Protein AF-T1BN64-F1 (afdb_monomer_lite)

Secondary structure (DSSP, 8-state):
-PPPPPP--TTPPP------GGG--S-SSTTHHHHHHHHHT--

Organism: NCBI:txid410659

Sequence (43 aa):
MPRQPRLDLAGVPQHIVQRGNDRQPCFFSDAGPHRYLGELREI

Radius of gyration: 13.51 Å; chains: 1; bounding box: 28×25×30 Å

Foldseek 3Di:
DDDDDDDDDPPDDDDDDDADDPRDDSDPDPCNVVVVVVVVVVD

pLDDT: mean 87.44, std 7.51, range [55.59, 95.69]

Structure (mmCIF, N/CA/C/O backbone):
data_AF-T1BN64-F1
#
_entry.id   AF-T1BN64-F1
#
loop_
_atom_site.group_PDB
_atom_site.id
_atom_site.type_symbol
_atom_site.label_atom_id
_atom_site.label_alt_id
_atom_site.label_comp_id
_atom_site.label_asym_id
_atom_site.label_entity_id
_atom_site.label_seq_id
_atom_site.pdbx_PDB_ins_code
_atom_site.Cartn_x
_atom_site.Cartn_y
_atom_site.Cartn_z
_atom_site.occupancy
_atom_site.B_iso_or_equiv
_atom_site.auth_seq_id
_atom_site.auth_comp_id
_atom_site.auth_asym_id
_atom_site.auth_atom_id
_atom_site.pdbx_PDB_model_num
ATOM 1 N N . MET A 1 1 ? 12.051 12.214 10.830 1.00 78.00 1 MET A N 1
ATOM 2 C CA . MET A 1 1 ? 10.870 12.639 11.613 1.00 78.00 1 MET A CA 1
ATOM 3 C C . MET A 1 1 ? 9.863 11.498 11.592 1.00 78.00 1 MET A C 1
ATOM 5 O O . MET A 1 1 ? 9.288 11.265 10.530 1.00 78.00 1 MET A 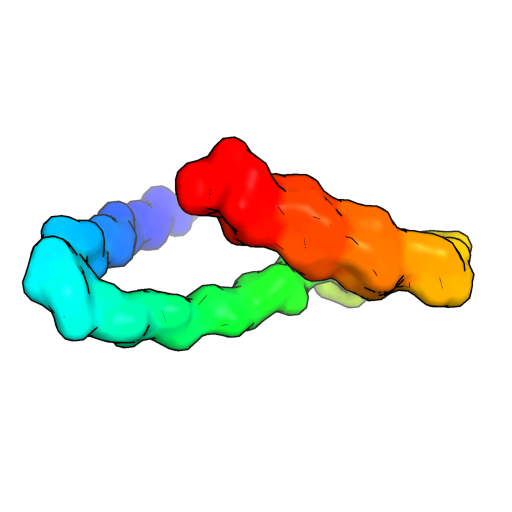O 1
ATOM 9 N N . PRO A 1 2 ? 9.720 10.718 12.676 1.00 84.62 2 PRO A N 1
ATOM 10 C CA . PRO A 1 2 ? 8.711 9.665 12.735 1.00 84.62 2 PRO A CA 1
ATOM 11 C C . PRO A 1 2 ? 7.320 10.288 12.586 1.00 84.62 2 PRO A C 1
ATOM 13 O O . PRO A 1 2 ? 7.039 11.341 1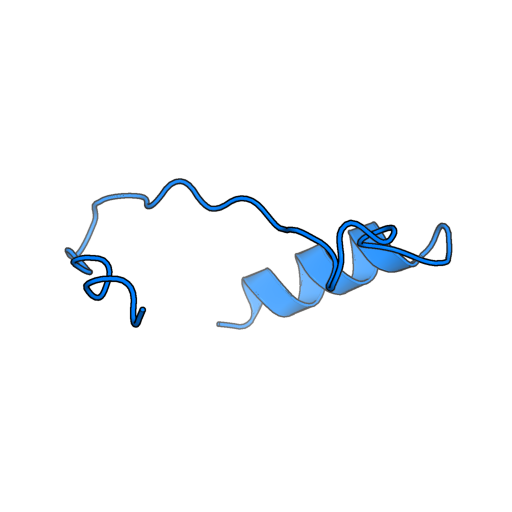3.156 1.00 84.62 2 PRO A O 1
ATOM 16 N N . ARG A 1 3 ? 6.463 9.667 11.773 1.00 85.12 3 ARG A N 1
ATOM 17 C CA . ARG A 1 3 ? 5.056 10.070 11.689 1.00 85.12 3 ARG A CA 1
ATOM 18 C C . ARG A 1 3 ? 4.315 9.489 12.888 1.00 85.12 3 ARG A C 1
ATOM 20 O O . ARG A 1 3 ? 4.614 8.370 13.298 1.00 85.12 3 ARG A O 1
ATOM 27 N N . GLN A 1 4 ? 3.348 10.233 13.416 1.00 91.19 4 GLN A N 1
ATOM 28 C CA . GLN A 1 4 ? 2.432 9.705 14.422 1.00 91.19 4 GLN A CA 1
ATOM 29 C C . GLN A 1 4 ? 1.712 8.460 13.858 1.00 91.19 4 GLN A C 1
ATOM 31 O O . GLN A 1 4 ? 1.310 8.493 12.687 1.00 91.19 4 GLN A O 1
ATOM 36 N N . PRO A 1 5 ? 1.577 7.367 14.635 1.00 88.56 5 PRO A N 1
ATOM 37 C CA . PRO A 1 5 ? 0.846 6.181 14.201 1.00 88.56 5 PRO A CA 1
ATOM 38 C C . PRO A 1 5 ? -0.589 6.527 13.800 1.00 88.56 5 PRO A C 1
ATOM 40 O O . PRO A 1 5 ? -1.209 7.420 14.383 1.00 88.56 5 PRO A O 1
ATOM 43 N N . ARG A 1 6 ? -1.122 5.817 12.803 1.00 89.12 6 ARG A N 1
ATOM 44 C CA . ARG A 1 6 ? -2.540 5.929 12.445 1.00 89.12 6 ARG A CA 1
ATOM 45 C C . ARG A 1 6 ? -3.381 5.294 13.550 1.00 89.12 6 ARG A C 1
ATOM 47 O O . ARG A 1 6 ? -2.994 4.265 14.094 1.00 89.12 6 ARG A O 1
ATOM 54 N N . LEU A 1 7 ? -4.510 5.920 13.870 1.00 90.44 7 LEU A N 1
ATOM 55 C CA . LEU A 1 7 ? -5.482 5.354 14.796 1.00 90.44 7 LEU A CA 1
ATOM 56 C C . LEU A 1 7 ? -6.226 4.216 14.094 1.00 90.44 7 LEU A C 1
ATOM 58 O O . LEU A 1 7 ? -6.797 4.435 13.027 1.00 90.44 7 LEU A O 1
ATOM 62 N N . ASP A 1 8 ? -6.215 3.032 14.698 1.00 89.50 8 ASP A N 1
ATOM 63 C CA . ASP A 1 8 ? -6.938 1.868 14.196 1.00 89.50 8 ASP A CA 1
ATOM 64 C C . ASP A 1 8 ? -8.239 1.682 14.985 1.00 89.50 8 ASP A C 1
ATOM 66 O O . ASP A 1 8 ? -8.218 1.355 16.173 1.00 89.50 8 ASP A O 1
ATOM 70 N N . LEU A 1 9 ? -9.371 1.991 14.348 1.00 91.19 9 LEU A N 1
ATOM 71 C CA . LEU A 1 9 ? -10.705 1.943 14.950 1.00 91.19 9 LEU A CA 1
ATOM 72 C C . LEU A 1 9 ? -11.526 0.826 14.309 1.00 91.19 9 LEU A C 1
ATOM 74 O O . LEU A 1 9 ? -11.700 0.794 13.090 1.00 91.19 9 LEU A O 1
ATOM 78 N N . ALA A 1 10 ? -12.102 -0.042 15.140 1.00 93.00 10 ALA A N 1
ATOM 79 C CA . ALA A 1 10 ? -12.948 -1.133 14.673 1.00 93.00 10 ALA A CA 1
ATOM 80 C C . ALA A 1 10 ? -14.133 -0.612 13.839 1.00 93.00 10 ALA A C 1
ATOM 82 O O . ALA A 1 10 ? -14.856 0.294 14.254 1.00 93.00 10 ALA A O 1
ATOM 83 N N . GLY A 1 11 ? -14.334 -1.202 12.658 1.00 91.56 11 GLY A N 1
ATOM 84 C CA . GLY A 1 11 ? -15.434 -0.857 11.751 1.00 91.56 11 GLY A CA 1
ATOM 85 C C . GLY A 1 11 ? -15.255 0.448 10.966 1.00 91.56 11 GLY A C 1
ATOM 86 O O . GLY A 1 11 ? -16.131 0.784 10.170 1.00 91.56 11 GLY A O 1
ATOM 87 N N . VAL A 1 12 ? -14.143 1.171 11.140 1.00 91.88 12 VAL A N 1
ATOM 88 C CA . VAL A 1 12 ? -13.862 2.407 10.396 1.00 91.88 12 VAL A CA 1
ATOM 89 C C . VAL A 1 12 ? -12.826 2.125 9.302 1.00 91.88 12 VAL A C 1
ATOM 91 O O . VAL A 1 12 ? -11.684 1.791 9.620 1.00 91.88 12 VAL A O 1
ATOM 94 N N . PRO A 1 13 ? -13.170 2.270 8.008 1.00 89.00 13 PRO A N 1
ATOM 95 C CA . PRO A 1 13 ? -12.216 2.027 6.934 1.00 89.00 13 PRO A CA 1
ATOM 96 C C . PRO A 1 13 ? -11.101 3.078 6.943 1.00 89.00 13 PRO A C 1
ATOM 98 O O . PRO A 1 13 ? -11.354 4.281 7.037 1.00 89.00 13 PRO A O 1
ATOM 101 N N . GLN A 1 14 ? -9.856 2.631 6.779 1.00 88.19 14 GLN A N 1
ATOM 102 C CA . GLN A 1 14 ? -8.710 3.521 6.617 1.00 88.19 14 GLN A CA 1
ATOM 103 C C . GLN A 1 14 ? -8.374 3.705 5.134 1.00 88.19 14 GLN A C 1
ATOM 105 O O . GLN A 1 14 ? -8.169 2.740 4.401 1.00 88.19 14 GLN A O 1
ATOM 110 N N . HIS A 1 15 ? -8.247 4.958 4.690 1.00 87.19 15 HIS A N 1
ATOM 111 C CA . HIS A 1 15 ? -7.733 5.246 3.353 1.00 87.19 15 HIS A CA 1
ATOM 112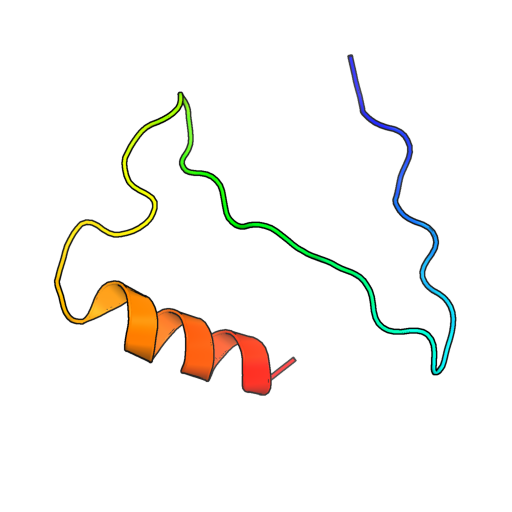 C C . HIS A 1 15 ? -6.202 5.091 3.330 1.00 87.19 15 HIS A C 1
ATOM 114 O O . HIS A 1 15 ? -5.461 5.851 3.974 1.00 87.19 15 HIS A O 1
ATOM 120 N N . ILE A 1 16 ? -5.735 4.102 2.568 1.00 84.56 16 ILE A N 1
ATOM 121 C CA . ILE A 1 16 ? -4.319 3.804 2.341 1.00 84.56 16 ILE A CA 1
ATOM 122 C C . ILE A 1 16 ? -3.917 4.136 0.902 1.00 84.56 16 ILE A C 1
ATOM 124 O O . ILE A 1 16 ? -4.700 3.978 -0.029 1.00 84.56 16 ILE A O 1
ATOM 128 N N . VAL A 1 17 ? -2.679 4.597 0.722 1.00 87.25 17 VAL A N 1
ATOM 129 C CA . VAL A 1 17 ? -2.080 4.846 -0.596 1.00 87.25 17 VAL A CA 1
ATOM 130 C C . VAL A 1 17 ? -0.700 4.208 -0.608 1.00 87.25 17 VAL A C 1
ATOM 132 O O . VAL A 1 17 ? 0.154 4.573 0.204 1.00 87.25 17 VAL A O 1
ATOM 135 N N . GLN A 1 18 ? -0.472 3.284 -1.540 1.00 87.56 18 GLN A N 1
ATOM 136 C CA . GLN A 1 18 ? 0.839 2.682 -1.757 1.00 87.56 18 GLN A CA 1
ATOM 137 C C . GLN A 1 18 ? 1.759 3.693 -2.448 1.00 87.56 18 GLN A C 1
ATOM 139 O O . GLN A 1 18 ? 1.389 4.300 -3.454 1.00 87.56 18 GLN A O 1
ATOM 144 N N . ARG A 1 19 ? 2.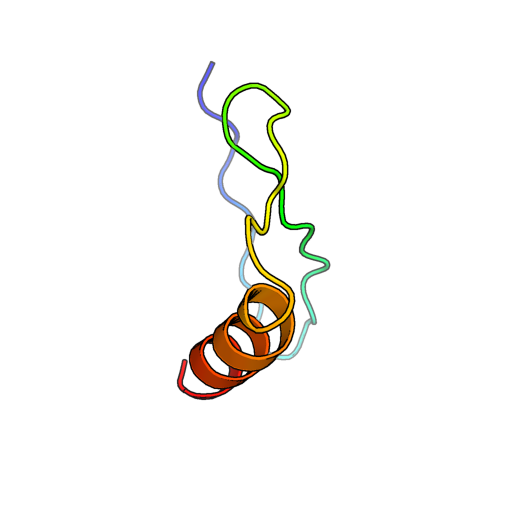972 3.872 -1.919 1.00 90.88 19 ARG A N 1
ATOM 145 C CA . ARG A 1 19 ? 4.023 4.687 -2.541 1.00 90.88 19 ARG A CA 1
ATOM 146 C C . ARG A 1 19 ? 5.303 3.878 -2.643 1.00 90.88 19 ARG A C 1
ATOM 148 O O . ARG A 1 19 ? 5.658 3.184 -1.694 1.00 90.88 19 ARG A O 1
ATOM 155 N N . GLY A 1 20 ? 5.986 3.980 -3.777 1.00 91.75 20 GLY A N 1
ATOM 156 C CA . GLY A 1 20 ? 7.297 3.372 -3.940 1.00 91.75 20 GLY A CA 1
ATOM 157 C C . GLY A 1 20 ? 8.345 4.107 -3.115 1.00 91.75 20 GLY A C 1
ATOM 158 O O . GLY A 1 20 ? 8.228 5.312 -2.843 1.00 91.75 20 GLY A O 1
ATOM 159 N N . ASN A 1 21 ? 9.369 3.365 -2.708 1.00 92.88 21 ASN A N 1
ATOM 160 C CA . ASN A 1 21 ? 10.516 3.945 -2.030 1.00 92.88 21 ASN A CA 1
ATOM 161 C C . ASN A 1 21 ? 11.200 4.972 -2.947 1.00 92.88 21 ASN A C 1
ATOM 163 O O . ASN A 1 21 ? 11.293 4.754 -4.150 1.00 92.88 21 ASN A O 1
ATOM 167 N N . ASP A 1 22 ? 11.627 6.110 -2.399 1.00 94.56 22 ASP A N 1
ATOM 168 C CA . ASP A 1 22 ? 12.272 7.192 -3.160 1.00 94.56 22 ASP A CA 1
ATOM 169 C C . ASP A 1 22 ? 11.509 7.652 -4.417 1.00 94.56 22 ASP A C 1
ATOM 171 O O . ASP A 1 22 ? 12.102 8.081 -5.404 1.00 94.56 22 ASP A O 1
ATOM 175 N N . ARG A 1 23 ? 10.167 7.602 -4.373 1.00 90.94 23 ARG A N 1
ATOM 176 C CA . ARG A 1 23 ? 9.266 7.924 -5.501 1.00 90.94 23 ARG A CA 1
ATOM 177 C C . ARG A 1 23 ? 9.413 7.005 -6.718 1.00 90.94 23 ARG A C 1
ATOM 179 O O . ARG A 1 23 ? 8.920 7.343 -7.791 1.00 90.94 23 ARG A O 1
ATOM 186 N N . GLN A 1 24 ? 10.052 5.855 -6.561 1.00 95.69 24 GLN A N 1
ATOM 187 C CA . GLN A 1 24 ? 10.105 4.847 -7.610 1.00 95.69 24 GLN A CA 1
ATOM 188 C C . GLN A 1 24 ? 8.708 4.264 -7.885 1.00 95.69 24 GLN A C 1
ATOM 190 O O . GLN A 1 24 ? 7.792 4.426 -7.066 1.00 95.69 24 GLN A O 1
ATOM 195 N N . PRO A 1 25 ? 8.522 3.578 -9.025 1.00 93.81 25 PRO A N 1
ATOM 196 C CA . PRO A 1 25 ? 7.301 2.830 -9.285 1.00 93.81 25 PRO A CA 1
ATOM 197 C C . PRO A 1 25 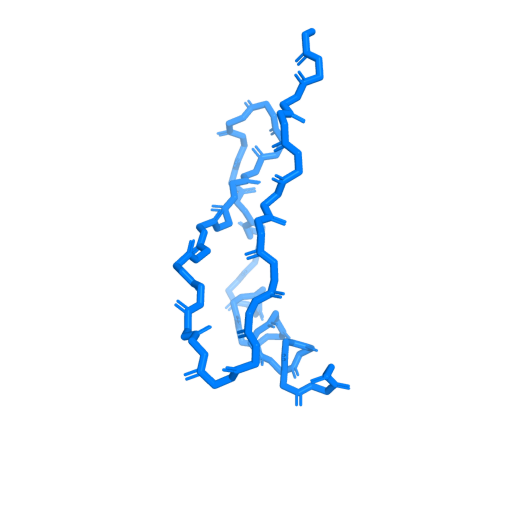? 6.978 1.853 -8.147 1.00 93.81 25 PRO A C 1
ATOM 199 O O . PRO A 1 25 ? 7.862 1.202 -7.596 1.00 93.81 25 PRO A O 1
ATOM 202 N N . CYS A 1 26 ? 5.696 1.739 -7.791 1.00 92.94 26 CYS A N 1
ATOM 203 C CA . CYS A 1 26 ? 5.237 0.750 -6.809 1.00 92.94 26 CYS A CA 1
ATOM 204 C C . CYS A 1 26 ? 5.297 -0.681 -7.363 1.00 92.94 26 CYS A C 1
ATOM 206 O O . CYS A 1 26 ? 5.425 -1.633 -6.600 1.00 92.94 26 CYS A O 1
ATOM 208 N N . PHE A 1 27 ? 5.181 -0.822 -8.684 1.00 93.44 27 PHE A N 1
ATOM 209 C CA . PHE A 1 27 ? 5.158 -2.094 -9.391 1.00 93.44 27 PHE A CA 1
ATOM 210 C C . PHE A 1 27 ? 6.136 -2.029 -10.560 1.00 93.44 27 PHE A C 1
ATOM 212 O O . PHE A 1 27 ? 6.184 -1.030 -11.276 1.00 93.44 27 PHE A O 1
ATOM 219 N N . PHE A 1 28 ? 6.901 -3.102 -10.737 1.00 91.81 28 PHE A N 1
ATOM 220 C CA . PHE A 1 28 ? 7.932 -3.224 -11.774 1.00 91.81 28 PHE A CA 1
ATOM 221 C C . PHE A 1 28 ? 7.553 -4.244 -12.858 1.00 91.81 28 PHE A C 1
ATOM 223 O O . PHE A 1 28 ? 8.349 -4.539 -13.744 1.00 91.81 28 PHE A O 1
ATOM 230 N N . SER A 1 29 ? 6.344 -4.801 -12.774 1.00 91.31 29 SER A N 1
ATOM 231 C CA . SER A 1 29 ? 5.766 -5.709 -13.759 1.00 91.31 29 SER A CA 1
ATOM 232 C C . SER A 1 29 ? 4.243 -5.597 -13.754 1.00 91.31 29 SER A C 1
ATOM 234 O O . SER A 1 29 ? 3.640 -5.217 -12.745 1.00 91.31 29 SER A O 1
ATOM 236 N N . ASP A 1 30 ? 3.622 -6.000 -14.860 1.00 85.56 30 ASP A N 1
ATOM 237 C CA . ASP A 1 30 ? 2.164 -5.966 -15.036 1.00 85.56 30 ASP A CA 1
ATOM 238 C C . ASP A 1 30 ? 1.422 -6.904 -14.069 1.00 85.56 30 ASP A C 1
ATOM 240 O O . ASP A 1 30 ? 0.258 -6.687 -13.742 1.00 85.56 30 ASP A O 1
ATOM 244 N N . ALA A 1 31 ? 2.105 -7.931 -13.552 1.00 87.44 31 ALA A N 1
ATOM 245 C CA . ALA A 1 31 ? 1.554 -8.846 -12.552 1.00 87.44 31 ALA A CA 1
ATOM 246 C C . ALA A 1 31 ? 1.565 -8.269 -11.122 1.00 87.44 31 ALA A C 1
ATOM 248 O O . ALA A 1 31 ? 0.848 -8.770 -10.250 1.00 87.44 31 ALA A O 1
ATOM 249 N N . GLY A 1 32 ? 2.366 -7.228 -10.866 1.00 87.25 32 GLY A N 1
ATOM 250 C CA . GLY A 1 32 ? 2.552 -6.633 -9.540 1.00 87.25 32 GLY A CA 1
ATOM 251 C C . GLY A 1 32 ? 1.247 -6.203 -8.852 1.00 87.25 32 GLY A C 1
ATOM 252 O O . GLY A 1 32 ? 1.025 -6.608 -7.709 1.00 87.25 32 GLY A O 1
ATOM 253 N N . PRO A 1 33 ? 0.350 -5.456 -9.525 1.00 88.50 33 PRO A N 1
ATOM 254 C CA . PRO A 1 33 ? -0.904 -5.002 -8.925 1.00 88.50 33 PRO A CA 1
ATOM 255 C C . PRO A 1 33 ? -1.832 -6.144 -8.490 1.00 88.50 33 PRO A C 1
ATOM 257 O O . PRO A 1 33 ? -2.371 -6.113 -7.385 1.00 88.50 33 PRO A O 1
ATOM 260 N N . HIS A 1 34 ? -2.012 -7.170 -9.331 1.00 88.94 34 HIS A N 1
ATOM 261 C CA . HIS A 1 34 ? -2.910 -8.292 -9.031 1.00 88.94 34 HIS A CA 1
ATOM 262 C C . HIS A 1 34 ? -2.413 -9.127 -7.855 1.00 88.94 34 HIS A C 1
ATOM 264 O O . HIS A 1 34 ? -3.200 -9.489 -6.981 1.00 88.94 34 HIS A O 1
ATOM 270 N N . ARG A 1 35 ? -1.104 -9.390 -7.812 1.00 89.12 35 ARG A N 1
ATOM 271 C CA . ARG A 1 35 ? -0.478 -10.104 -6.701 1.00 89.12 35 ARG A CA 1
ATOM 272 C C . ARG A 1 35 ? -0.631 -9.331 -5.388 1.00 89.12 35 ARG A C 1
ATOM 274 O O . ARG A 1 35 ? -1.068 -9.904 -4.398 1.00 89.12 35 ARG A O 1
ATOM 281 N N . TYR A 1 36 ? -0.347 -8.029 -5.410 1.00 87.88 36 TYR A N 1
ATOM 282 C CA . TYR A 1 36 ? -0.471 -7.153 -4.243 1.00 87.88 36 TYR A CA 1
ATOM 283 C C . TYR A 1 36 ? -1.898 -7.109 -3.678 1.00 87.88 36 TYR A C 1
ATOM 285 O O . TYR A 1 36 ? -2.091 -7.181 -2.468 1.00 87.88 36 TYR A O 1
ATOM 293 N N . LEU A 1 37 ? -2.917 -7.046 -4.542 1.00 86.62 37 LEU A N 1
ATOM 294 C CA . LEU A 1 37 ? -4.318 -7.106 -4.109 1.00 86.62 37 LEU A CA 1
ATOM 295 C C . LEU A 1 37 ? -4.701 -8.457 -3.487 1.00 86.62 37 LEU A C 1
ATOM 297 O O . LEU A 1 37 ? -5.549 -8.486 -2.598 1.00 86.62 37 LEU A O 1
ATOM 301 N N . GLY A 1 38 ? -4.110 -9.558 -3.961 1.00 89.06 38 GLY A N 1
ATOM 302 C CA . GLY A 1 38 ? -4.288 -10.882 -3.364 1.00 89.06 38 GLY A CA 1
ATOM 303 C C . GLY A 1 38 ? -3.731 -10.936 -1.943 1.00 89.06 38 GLY A C 1
ATOM 304 O O . GLY A 1 38 ? -4.458 -11.279 -1.018 1.00 89.06 38 GLY A O 1
ATOM 305 N N . GLU A 1 39 ? -2.486 -10.495 -1.763 1.00 86.12 39 GLU A N 1
ATOM 306 C CA . GLU A 1 39 ? -1.807 -10.472 -0.459 1.00 86.12 39 GLU A CA 1
ATOM 307 C C . GLU A 1 39 ? -2.526 -9.561 0.560 1.00 86.12 39 GLU A C 1
ATOM 309 O O . GLU A 1 39 ? -2.620 -9.906 1.734 1.00 86.12 39 GLU A O 1
ATOM 314 N N . LEU A 1 40 ? -3.112 -8.433 0.128 1.00 83.44 40 LEU A N 1
ATOM 315 C CA . LEU A 1 40 ? -3.892 -7.544 1.008 1.00 83.44 40 LEU A CA 1
ATOM 316 C C . LEU A 1 40 ? -5.190 -8.163 1.553 1.00 83.44 40 LEU A C 1
ATOM 318 O O . LEU A 1 40 ? -5.726 -7.660 2.537 1.00 83.44 40 LEU A O 1
ATOM 322 N N . ARG A 1 41 ? -5.738 -9.193 0.899 1.00 74.38 41 ARG A N 1
ATOM 323 C CA . ARG A 1 41 ? -6.988 -9.852 1.316 1.00 74.38 41 ARG A CA 1
ATOM 324 C C . ARG A 1 41 ? -6.778 -10.961 2.345 1.00 74.38 41 ARG A C 1
ATOM 326 O O . ARG A 1 41 ? -7.763 -11.426 2.908 1.00 74.38 41 ARG A O 1
ATOM 333 N N . GLU A 1 42 ? -5.540 -11.396 2.557 1.00 61.91 42 GLU A N 1
ATOM 334 C CA . GLU A 1 42 ? -5.189 -12.479 3.488 1.00 61.91 42 GLU A CA 1
ATOM 335 C C . GLU A 1 42 ? -4.818 -11.973 4.898 1.00 61.91 42 GLU A C 1
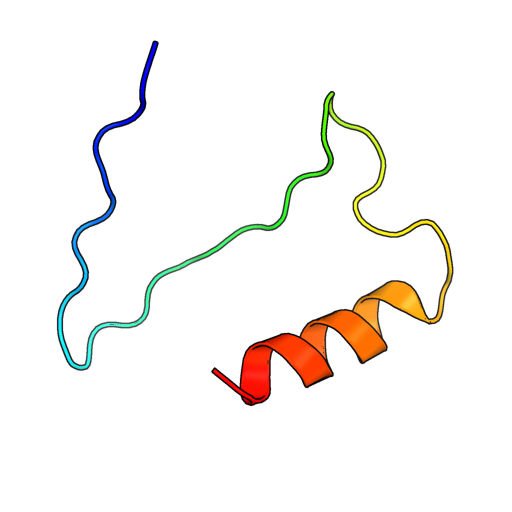ATOM 337 O O . GLU A 1 42 ? -4.388 -12.766 5.735 1.00 61.91 42 GLU A O 1
ATOM 342 N N . ILE A 1 43 ? -4.987 -10.669 5.161 1.00 55.59 43 ILE A N 1
ATOM 343 C CA . ILE A 1 43 ? -4.696 -9.997 6.442 1.00 55.59 43 ILE A CA 1
ATOM 344 C C . ILE A 1 43 ? -5.975 -9.805 7.257 1.00 55.59 43 ILE A C 1
ATOM 346 O O . ILE A 1 43 ? -6.983 -9.346 6.671 1.00 55.59 43 ILE A O 1
#